Protein AF-A0AA42P541-F1 (afdb_monomer_lite)

Organism: Stutzerimonas stutzeri (NCBI:txid316)

Sequence (173 aa):
MTITATVAIACALLLLGRYLNRMATASHAQRVRDLRVRALLEDLEILRLLQQHRGLGAQHEAAAVALRHAVAASLTQRLQQRSAMPDPHAVAADWAQLRDTPADFDGHSRLIDSLIAAIDEREPLGQAAVRWRMWRACEVCACLPRTRAVAHQACKPASCLCADASAVTRTWS

Foldseek 3Di:
DVVVVVVVVVVVVVVVVVVVVVVVVVVVVVVLLVLVLVLLVLLLVLLVLLVLLLVLLPPDDPVSVVVNVVSLVVSLVSLVVSCPTPQRDDLNVLSVVCSVRSNPNVSSVVSSVRSLVSSVVDDQSPVSNVVNVLSVVVVVVVPDPPCPPPVVVVCDDDDPPPVCVVVPPPPDD

Structure (mmCIF, N/CA/C/O backbone):
data_AF-A0AA42P541-F1
#
_entry.id   AF-A0AA42P541-F1
#
loop_
_atom_site.group_PDB
_atom_site.id
_atom_site.type_symbol
_atom_site.label_atom_id
_atom_site.label_alt_id
_atom_site.label_comp_id
_atom_site.label_asym_id
_atom_site.label_entity_id
_atom_site.label_seq_id
_atom_site.pdbx_PDB_ins_code
_atom_site.Cartn_x
_atom_site.Cartn_y
_atom_site.Cartn_z
_atom_site.occupancy
_atom_site.B_iso_or_equiv
_atom_site.auth_seq_id
_atom_site.auth_comp_id
_atom_site.auth_asym_id
_atom_site.auth_atom_id
_atom_site.pdbx_PDB_model_num
ATOM 1 N N . MET A 1 1 ? 39.952 4.738 -51.397 1.00 62.53 1 MET A N 1
ATOM 2 C CA . MET A 1 1 ? 40.203 4.547 -49.946 1.00 62.53 1 MET A CA 1
ATOM 3 C C . MET A 1 1 ? 39.201 5.267 -49.028 1.00 62.53 1 MET A C 1
ATOM 5 O O . MET A 1 1 ? 39.231 5.032 -47.832 1.00 62.53 1 MET A O 1
ATOM 9 N N . THR A 1 2 ? 38.285 6.100 -49.535 1.00 74.56 2 THR A N 1
ATOM 10 C CA . THR A 1 2 ? 37.310 6.859 -48.717 1.00 74.56 2 THR A CA 1
ATOM 11 C C . THR A 1 2 ? 36.046 6.065 -48.344 1.00 74.56 2 THR A C 1
ATOM 13 O O . THR A 1 2 ? 35.473 6.265 -47.275 1.00 74.56 2 THR A O 1
ATOM 16 N N . ILE A 1 3 ? 35.631 5.118 -49.191 1.00 79.31 3 ILE A N 1
ATOM 17 C CA . ILE A 1 3 ? 34.426 4.292 -48.980 1.00 79.31 3 ILE A CA 1
ATOM 18 C C . ILE A 1 3 ? 34.600 3.328 -47.792 1.00 79.31 3 ILE A C 1
ATOM 20 O O . ILE A 1 3 ? 33.694 3.146 -46.989 1.00 79.31 3 ILE A O 1
ATOM 24 N N . THR A 1 4 ? 35.787 2.753 -47.608 1.00 84.75 4 THR A N 1
ATOM 25 C CA . THR A 1 4 ? 36.066 1.857 -46.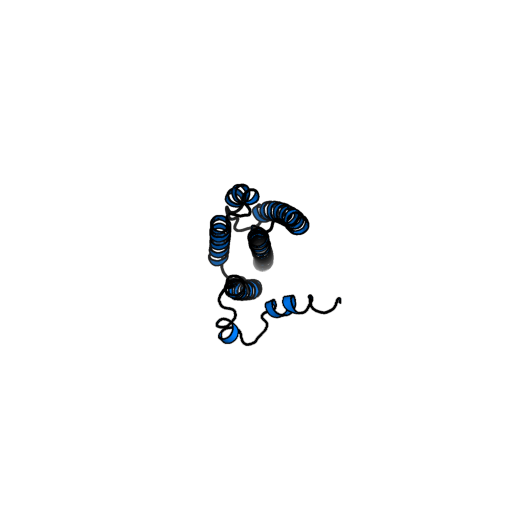474 1.00 84.75 4 THR A CA 1
ATOM 26 C C . THR A 1 4 ? 36.080 2.600 -45.137 1.00 84.75 4 THR A C 1
ATOM 28 O O . THR A 1 4 ? 35.563 2.087 -44.148 1.00 84.75 4 THR A O 1
ATOM 31 N N . ALA A 1 5 ? 36.609 3.827 -45.108 1.00 82.69 5 ALA A N 1
ATOM 32 C CA . ALA A 1 5 ? 36.633 4.659 -43.906 1.00 82.69 5 ALA A CA 1
ATOM 33 C C . ALA A 1 5 ? 35.222 5.095 -43.474 1.00 82.69 5 ALA A C 1
ATOM 35 O O . ALA A 1 5 ? 34.881 5.013 -42.297 1.00 82.69 5 ALA A O 1
ATOM 36 N N . THR A 1 6 ? 34.377 5.499 -44.424 1.00 89.12 6 THR A N 1
ATOM 37 C CA . THR A 1 6 ? 32.986 5.904 -44.145 1.00 89.12 6 THR A CA 1
ATOM 38 C C . THR A 1 6 ? 32.135 4.739 -43.638 1.00 89.12 6 THR A C 1
ATOM 40 O O . THR A 1 6 ? 31.408 4.902 -42.659 1.00 89.12 6 THR A O 1
ATOM 43 N N . VAL A 1 7 ? 32.284 3.543 -44.221 1.00 89.12 7 VAL A N 1
ATOM 44 C CA . VAL A 1 7 ? 31.606 2.327 -43.738 1.00 89.12 7 VAL A CA 1
ATOM 45 C C . VAL A 1 7 ? 32.082 1.939 -42.335 1.00 89.12 7 VAL A C 1
ATOM 47 O O . VAL A 1 7 ? 31.255 1.633 -41.478 1.00 89.12 7 VAL A O 1
ATOM 50 N N . ALA A 1 8 ? 33.388 2.001 -42.059 1.00 90.38 8 ALA A N 1
ATOM 51 C CA . ALA A 1 8 ? 33.924 1.702 -40.730 1.00 90.38 8 ALA A CA 1
ATOM 52 C C . ALA A 1 8 ? 33.376 2.659 -39.656 1.00 90.38 8 ALA A C 1
ATOM 54 O O . ALA A 1 8 ? 32.975 2.215 -38.579 1.00 90.38 8 ALA A O 1
ATOM 55 N N . ILE A 1 9 ? 33.290 3.956 -39.971 1.00 92.19 9 ILE A N 1
ATOM 56 C CA . ILE A 1 9 ? 32.719 4.971 -39.076 1.00 92.19 9 ILE A CA 1
ATOM 57 C C . ILE A 1 9 ? 31.223 4.720 -38.855 1.00 92.19 9 ILE A C 1
ATOM 59 O O . ILE A 1 9 ? 30.769 4.727 -37.712 1.00 92.19 9 ILE A O 1
ATOM 63 N N . ALA A 1 10 ? 30.456 4.440 -39.913 1.00 91.12 10 ALA A N 1
ATOM 64 C CA . ALA A 1 10 ? 29.031 4.132 -39.791 1.00 91.12 10 ALA A CA 1
ATOM 65 C C . ALA A 1 10 ? 28.788 2.893 -38.909 1.00 91.12 10 ALA A C 1
ATOM 67 O O . ALA A 1 10 ? 27.941 2.921 -38.015 1.00 91.12 10 ALA A O 1
ATOM 68 N N . CYS A 1 11 ? 29.578 1.832 -39.093 1.00 92.25 11 CYS A N 1
ATOM 69 C CA . CYS A 1 11 ? 29.525 0.640 -38.248 1.00 92.25 11 CYS A CA 1
ATOM 70 C C . CYS A 1 11 ? 29.877 0.950 -36.786 1.00 92.25 11 CYS A C 1
ATOM 72 O O . CYS A 1 11 ? 29.170 0.500 -35.883 1.00 92.25 11 CYS A O 1
ATOM 74 N N . ALA A 1 12 ? 30.920 1.747 -36.536 1.00 93.12 12 ALA A N 1
ATOM 75 C CA . ALA A 1 12 ? 31.304 2.150 -35.185 1.00 93.12 12 ALA A CA 1
ATOM 76 C C . ALA A 1 12 ? 30.191 2.950 -34.486 1.00 93.12 12 ALA A C 1
ATOM 78 O O . ALA A 1 12 ? 29.864 2.668 -33.333 1.00 93.12 12 ALA A O 1
ATOM 79 N N . LEU A 1 13 ? 29.552 3.886 -35.196 1.00 95.06 13 LEU A N 1
ATOM 80 C CA . LEU A 1 13 ? 28.433 4.674 -34.671 1.00 95.06 13 LEU A CA 1
ATOM 81 C C . LEU A 1 13 ? 27.207 3.806 -34.367 1.00 95.06 13 LEU A C 1
ATOM 83 O O . LEU A 1 13 ? 26.581 3.980 -33.322 1.00 95.06 13 LEU A O 1
ATOM 87 N N . LEU A 1 14 ? 26.882 2.838 -35.228 1.00 94.62 14 LEU A N 1
ATOM 88 C CA . LEU A 1 14 ? 25.781 1.904 -34.984 1.00 94.62 14 LEU A CA 1
ATOM 89 C C . LEU A 1 14 ? 26.048 1.015 -33.765 1.00 94.62 14 LEU A C 1
ATOM 91 O O . LEU A 1 14 ? 25.155 0.820 -32.940 1.00 94.62 14 LEU A O 1
ATOM 95 N N . LEU A 1 15 ? 27.267 0.490 -33.621 1.00 94.56 15 LEU A N 1
ATOM 96 C CA . LEU A 1 15 ? 27.647 -0.316 -32.458 1.00 94.56 15 LEU A CA 1
ATOM 97 C C . LEU A 1 15 ? 27.605 0.509 -31.169 1.00 94.56 15 LEU A C 1
ATOM 99 O O . LEU A 1 15 ? 27.034 0.050 -30.177 1.00 94.56 15 LEU A O 1
ATOM 103 N N . LEU A 1 16 ? 28.122 1.740 -31.202 1.00 94.38 16 LEU A N 1
ATOM 104 C CA . LEU A 1 16 ? 28.073 2.661 -30.069 1.00 94.38 16 LEU A CA 1
ATOM 105 C C . LEU A 1 16 ? 26.628 3.018 -29.699 1.00 94.38 16 LEU A C 1
ATOM 107 O O . LEU A 1 16 ? 26.253 2.919 -28.533 1.00 94.38 16 LEU A O 1
ATOM 111 N N . GLY A 1 17 ? 25.784 3.344 -30.680 1.00 92.44 17 GLY A N 1
ATOM 112 C CA . GLY A 1 17 ? 24.366 3.628 -30.459 1.00 92.44 17 GLY A CA 1
ATOM 113 C C . GLY A 1 17 ? 23.621 2.441 -29.842 1.00 92.44 17 GLY A C 1
ATOM 114 O O . GLY A 1 17 ? 22.868 2.606 -28.882 1.00 92.44 17 GLY A O 1
ATOM 115 N N . ARG A 1 18 ? 23.879 1.216 -30.320 1.00 92.81 18 ARG A N 1
ATOM 116 C CA . ARG A 1 18 ? 23.294 -0.007 -29.739 1.00 92.81 18 ARG A CA 1
ATOM 117 C C . ARG A 1 18 ? 23.785 -0.265 -28.319 1.00 92.81 18 ARG A C 1
ATOM 119 O O . ARG A 1 18 ? 22.991 -0.695 -27.484 1.00 92.81 18 ARG A O 1
ATOM 126 N N . TYR A 1 19 ? 25.061 -0.010 -28.045 1.00 93.56 19 TYR A N 1
ATOM 127 C CA . TYR A 1 19 ? 25.638 -0.147 -26.711 1.00 93.56 19 TYR A CA 1
ATOM 128 C C . TYR A 1 19 ? 25.008 0.843 -25.722 1.00 93.56 19 TYR A C 1
ATOM 130 O O . TYR A 1 19 ? 24.493 0.427 -24.683 1.00 93.56 19 TYR A O 1
ATOM 138 N N . LEU A 1 20 ? 24.938 2.127 -26.086 1.00 93.00 20 LEU A N 1
ATOM 139 C CA . LEU A 1 20 ? 24.314 3.169 -25.267 1.00 93.00 20 LEU A CA 1
ATOM 140 C C . LEU A 1 20 ? 22.821 2.898 -25.036 1.00 93.00 20 LEU A C 1
ATOM 142 O O . LEU A 1 20 ? 22.348 3.011 -23.906 1.00 93.00 20 LEU A O 1
ATOM 146 N N . ASN A 1 21 ? 22.088 2.458 -26.065 1.00 90.69 21 ASN A N 1
ATOM 147 C CA . ASN A 1 21 ? 20.672 2.113 -25.927 1.00 90.69 21 ASN A CA 1
ATOM 148 C C . ASN A 1 21 ? 20.456 0.923 -24.976 1.00 90.69 21 ASN A C 1
ATOM 150 O O . ASN A 1 21 ? 19.550 0.942 -24.141 1.00 90.69 21 ASN A O 1
ATOM 154 N N . ARG A 1 22 ? 21.314 -0.106 -25.052 1.00 91.06 22 ARG A N 1
ATOM 155 C CA . ARG A 1 22 ? 21.281 -1.235 -24.108 1.00 91.06 22 ARG A CA 1
ATOM 156 C C . ARG A 1 22 ? 21.539 -0.778 -22.677 1.00 91.06 22 ARG A C 1
ATOM 158 O O . ARG A 1 22 ? 20.803 -1.187 -21.784 1.00 91.06 22 ARG A O 1
ATOM 165 N N . MET A 1 23 ? 22.529 0.087 -22.460 1.00 91.38 23 MET A N 1
ATOM 166 C CA . MET A 1 23 ? 22.813 0.637 -21.131 1.00 91.38 23 MET A CA 1
ATOM 167 C C . MET A 1 23 ? 21.652 1.476 -20.590 1.00 91.38 23 MET A C 1
ATOM 169 O O . MET A 1 23 ? 21.263 1.304 -19.436 1.00 91.38 23 MET A O 1
ATOM 173 N N . ALA A 1 24 ? 21.065 2.343 -21.418 1.00 88.00 24 ALA A N 1
ATOM 174 C CA . ALA A 1 24 ? 19.926 3.169 -21.030 1.00 88.00 24 ALA A CA 1
ATOM 175 C C . ALA A 1 24 ? 18.703 2.310 -20.680 1.00 88.00 24 ALA A C 1
ATOM 177 O O . ALA A 1 24 ? 18.081 2.520 -19.641 1.00 88.00 24 ALA A O 1
ATOM 178 N N . THR A 1 25 ? 18.411 1.292 -21.495 1.00 90.69 25 THR A N 1
ATOM 179 C CA . THR A 1 25 ? 17.302 0.358 -21.255 1.00 90.69 25 THR A CA 1
ATOM 180 C C . THR A 1 25 ? 17.525 -0.445 -19.975 1.00 90.69 25 THR A C 1
ATOM 182 O O . THR A 1 25 ? 16.611 -0.568 -19.164 1.00 90.69 25 THR A O 1
ATOM 185 N N . ALA A 1 26 ? 18.744 -0.944 -19.744 1.00 88.56 26 ALA A N 1
ATOM 186 C CA . ALA A 1 26 ? 19.089 -1.662 -18.518 1.00 88.56 26 ALA A CA 1
ATOM 187 C C . ALA A 1 26 ? 18.972 -0.764 -17.274 1.00 88.56 26 ALA A C 1
ATOM 189 O O . ALA A 1 26 ? 18.380 -1.169 -16.275 1.00 88.56 26 ALA A O 1
ATOM 190 N N . SER A 1 27 ? 19.475 0.475 -17.343 1.00 88.44 27 SER A N 1
ATOM 191 C CA . SER A 1 27 ? 19.368 1.447 -16.248 1.00 88.44 27 SER A CA 1
ATOM 192 C C . SER A 1 27 ? 17.914 1.821 -15.959 1.00 88.44 27 SER A C 1
ATOM 194 O O . SER A 1 27 ? 17.501 1.861 -14.801 1.00 88.44 27 SER A O 1
ATOM 196 N N . HIS A 1 28 ? 17.116 2.048 -17.002 1.00 87.88 28 HIS A N 1
ATOM 197 C CA . HIS A 1 28 ? 15.699 2.353 -16.861 1.00 87.88 28 HIS A CA 1
ATOM 198 C C . HIS A 1 28 ? 14.931 1.177 -16.246 1.00 87.88 28 HIS A C 1
ATOM 200 O O . HIS A 1 28 ? 14.213 1.366 -15.265 1.00 87.88 28 HIS A O 1
ATOM 206 N N . ALA A 1 29 ? 15.148 -0.042 -16.749 1.00 86.44 29 ALA A N 1
ATOM 207 C CA . ALA A 1 29 ? 14.545 -1.251 -16.196 1.00 86.44 29 ALA A CA 1
ATOM 208 C C . ALA A 1 29 ? 14.906 -1.440 -14.715 1.00 86.44 29 ALA A C 1
ATOM 210 O O . ALA A 1 29 ? 14.043 -1.801 -13.916 1.00 86.44 29 ALA A O 1
ATOM 211 N N . GLN A 1 30 ? 16.150 -1.140 -14.329 1.00 87.38 30 GLN A N 1
ATOM 212 C CA . GLN A 1 30 ? 16.568 -1.192 -12.931 1.00 87.38 30 GLN A CA 1
ATOM 213 C C . GLN A 1 30 ? 15.841 -0.150 -12.073 1.00 87.38 30 GLN A C 1
ATOM 215 O O . GLN A 1 30 ? 15.290 -0.504 -11.036 1.00 87.38 30 GLN A O 1
ATOM 220 N N . ARG A 1 31 ? 15.751 1.108 -12.523 1.00 88.50 31 ARG A N 1
ATOM 221 C CA . ARG A 1 31 ? 15.021 2.160 -11.790 1.00 88.50 31 ARG A CA 1
ATOM 222 C C . ARG A 1 31 ? 13.547 1.814 -11.598 1.00 88.50 31 ARG A C 1
ATOM 224 O O . ARG A 1 31 ? 13.014 2.012 -10.511 1.00 88.50 31 ARG A O 1
ATOM 231 N N . VAL A 1 32 ? 12.893 1.280 -12.630 1.00 87.75 32 VAL A N 1
ATOM 232 C CA . VAL A 1 32 ? 11.490 0.844 -12.543 1.00 87.75 32 VAL A CA 1
ATOM 233 C C . VAL A 1 32 ? 11.339 -0.291 -11.529 1.00 87.75 32 VAL A C 1
ATOM 235 O O . VAL A 1 32 ? 10.427 -0.251 -10.704 1.00 87.75 32 VAL A O 1
ATOM 238 N N . ARG A 1 33 ? 12.251 -1.273 -11.531 1.00 85.38 33 ARG A N 1
ATOM 239 C CA . ARG A 1 33 ? 12.263 -2.351 -10.527 1.00 85.38 33 ARG A CA 1
ATOM 240 C C . ARG A 1 33 ? 12.428 -1.806 -9.111 1.00 85.38 33 ARG A C 1
ATOM 242 O O . ARG A 1 33 ? 11.655 -2.187 -8.238 1.00 85.38 33 ARG A O 1
ATOM 249 N N . ASP A 1 34 ? 13.369 -0.891 -8.893 1.00 85.94 34 ASP A N 1
ATOM 250 C CA . ASP A 1 34 ? 13.615 -0.299 -7.575 1.00 85.94 34 ASP A CA 1
ATOM 251 C C . ASP A 1 34 ? 12.390 0.480 -7.068 1.00 85.94 34 ASP A C 1
ATOM 253 O O . ASP A 1 34 ? 12.015 0.357 -5.901 1.00 85.94 34 ASP A O 1
ATOM 257 N N . LEU A 1 35 ? 11.721 1.239 -7.944 1.00 89.06 35 LEU A N 1
ATOM 258 C CA . LEU A 1 35 ? 10.487 1.953 -7.604 1.00 89.06 35 LEU A CA 1
ATOM 259 C C . LEU A 1 35 ? 9.350 0.998 -7.239 1.00 89.06 35 LEU A C 1
ATOM 261 O O . LEU A 1 35 ? 8.654 1.237 -6.255 1.00 89.06 35 LEU A O 1
ATOM 265 N N . ARG A 1 36 ? 9.181 -0.103 -7.977 1.00 87.19 36 ARG A N 1
ATOM 266 C CA . ARG A 1 36 ? 8.160 -1.107 -7.654 1.00 87.19 36 ARG A CA 1
ATOM 267 C C . ARG A 1 36 ? 8.465 -1.862 -6.356 1.00 87.19 36 ARG A C 1
ATOM 269 O O . ARG A 1 36 ? 7.550 -2.135 -5.587 1.00 87.19 36 ARG A O 1
ATOM 276 N N . VAL A 1 37 ? 9.737 -2.149 -6.058 1.00 84.19 37 VAL A N 1
ATOM 277 C CA . VAL A 1 37 ? 10.138 -2.722 -4.758 1.00 84.19 37 VAL A CA 1
ATOM 278 C C . VAL A 1 37 ? 9.816 -1.760 -3.614 1.00 84.19 37 VAL A C 1
ATOM 280 O O . VAL A 1 37 ? 9.317 -2.199 -2.577 1.00 84.19 37 VAL A O 1
ATOM 283 N N . ARG A 1 38 ? 10.063 -0.456 -3.793 1.00 86.81 38 ARG A N 1
ATOM 284 C CA . ARG A 1 38 ? 9.677 0.572 -2.812 1.00 86.81 38 ARG A CA 1
ATOM 285 C C . ARG A 1 38 ? 8.160 0.661 -2.648 1.00 86.81 38 ARG A C 1
ATOM 287 O O . ARG A 1 38 ? 7.698 0.718 -1.519 1.00 86.81 38 ARG A O 1
ATOM 294 N N . ALA A 1 39 ? 7.400 0.601 -3.740 1.00 89.19 39 ALA A N 1
ATOM 295 C CA . ALA A 1 39 ? 5.939 0.592 -3.695 1.00 89.19 39 ALA A CA 1
ATOM 296 C C . ALA A 1 39 ? 5.392 -0.611 -2.911 1.00 89.19 39 ALA A C 1
ATOM 298 O O . ALA A 1 39 ? 4.520 -0.448 -2.066 1.00 89.19 39 ALA A O 1
ATOM 299 N N . LEU A 1 40 ? 5.956 -1.803 -3.128 1.00 86.38 40 LEU A N 1
ATOM 300 C CA . LEU A 1 40 ? 5.590 -2.998 -2.366 1.00 86.38 40 LEU A CA 1
ATOM 301 C C . LEU A 1 40 ? 5.942 -2.859 -0.879 1.00 86.38 40 LEU A C 1
ATOM 303 O O . LEU A 1 40 ? 5.167 -3.258 -0.022 1.00 86.38 40 LEU A O 1
ATOM 307 N N . LEU A 1 41 ? 7.101 -2.284 -0.555 1.00 85.38 41 LEU A N 1
ATOM 308 C CA . LEU A 1 41 ? 7.483 -2.007 0.831 1.00 85.38 41 LEU A CA 1
ATOM 309 C C . LEU A 1 41 ? 6.515 -1.056 1.537 1.00 85.38 41 LEU A C 1
ATOM 311 O O . LEU A 1 41 ? 6.162 -1.304 2.688 1.00 85.38 41 LEU A O 1
ATOM 315 N N . GLU A 1 42 ? 6.087 -0.001 0.849 1.00 89.75 42 GLU A N 1
ATOM 316 C CA . GLU A 1 42 ? 5.085 0.928 1.370 1.00 89.75 42 GLU A CA 1
ATOM 317 C C . GLU A 1 42 ? 3.735 0.238 1.583 1.00 89.75 42 GLU A C 1
ATOM 319 O O . GLU A 1 42 ? 3.122 0.428 2.629 1.00 89.75 42 GLU A O 1
ATOM 324 N N . ASP A 1 43 ? 3.315 -0.641 0.671 1.00 89.50 43 ASP A N 1
ATOM 325 C CA . ASP A 1 43 ? 2.066 -1.395 0.825 1.00 89.50 43 ASP A CA 1
ATOM 326 C C . ASP A 1 43 ? 2.084 -2.325 2.043 1.00 89.50 43 ASP A C 1
ATOM 328 O O . ASP A 1 43 ? 1.093 -2.422 2.765 1.00 89.50 43 ASP A O 1
ATOM 332 N N . LEU A 1 44 ? 3.225 -2.962 2.327 1.00 87.31 44 LEU A N 1
ATOM 333 C CA . LEU A 1 44 ? 3.390 -3.787 3.528 1.00 87.31 44 LEU A CA 1
ATOM 334 C C . LEU A 1 44 ? 3.292 -2.963 4.817 1.00 87.31 44 LEU A C 1
ATOM 336 O O . LEU A 1 44 ? 2.726 -3.430 5.807 1.00 87.31 44 LEU A O 1
ATOM 340 N N . GLU A 1 45 ? 3.837 -1.747 4.829 1.00 89.00 45 GLU A N 1
ATOM 341 C CA . GLU A 1 45 ? 3.740 -0.877 6.003 1.00 89.00 45 GLU A CA 1
ATOM 342 C C . GLU A 1 45 ? 2.328 -0.300 6.162 1.00 89.00 45 GLU A C 1
ATOM 344 O O . GLU A 1 45 ? 1.825 -0.224 7.282 1.00 89.00 45 GLU A O 1
ATOM 349 N N . ILE A 1 46 ? 1.649 0.030 5.060 1.00 93.44 46 ILE A N 1
ATOM 350 C CA . ILE A 1 46 ? 0.227 0.406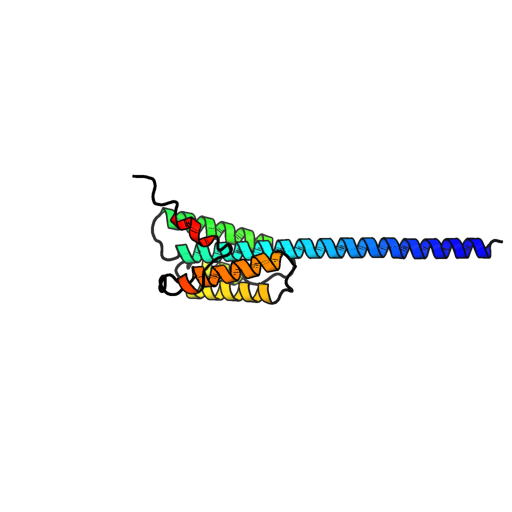 5.053 1.00 93.44 46 ILE A CA 1
ATOM 351 C C . ILE A 1 46 ? -0.618 -0.728 5.649 1.00 93.44 46 ILE A C 1
ATOM 353 O O . ILE A 1 46 ? -1.421 -0.476 6.549 1.00 93.44 46 ILE A O 1
ATOM 357 N N . LEU A 1 47 ? -0.395 -1.977 5.227 1.00 91.88 47 LEU A N 1
ATOM 358 C CA . LEU A 1 47 ? -1.072 -3.148 5.788 1.00 91.88 47 LEU A CA 1
ATOM 359 C C . LEU A 1 47 ? -0.817 -3.305 7.293 1.00 91.88 47 LEU A C 1
ATOM 361 O O . LEU A 1 47 ? -1.757 -3.510 8.063 1.00 91.88 47 LEU A O 1
ATOM 365 N N . ARG A 1 48 ? 0.439 -3.158 7.736 1.00 90.19 48 ARG A N 1
ATOM 366 C CA . ARG A 1 48 ? 0.797 -3.212 9.163 1.00 90.19 48 ARG A CA 1
ATOM 367 C C . ARG A 1 48 ? 0.038 -2.161 9.975 1.00 90.19 48 ARG A C 1
ATOM 369 O O . ARG A 1 48 ? -0.497 -2.473 11.039 1.00 90.19 48 ARG A O 1
ATOM 376 N N . LEU A 1 49 ? -0.024 -0.926 9.478 1.00 93.06 49 LEU A N 1
ATOM 377 C CA . LEU A 1 49 ? -0.725 0.170 10.148 1.00 93.06 49 LEU A CA 1
ATOM 378 C C . LEU A 1 49 ? -2.245 -0.036 10.155 1.00 93.06 49 LEU A C 1
ATOM 380 O O . LEU A 1 49 ? -2.872 0.228 11.179 1.00 93.06 49 LEU A O 1
ATOM 384 N N . LEU A 1 50 ? -2.836 -0.561 9.076 1.00 93.69 50 LEU A N 1
ATOM 385 C CA . LEU A 1 50 ? -4.258 -0.929 9.028 1.00 93.69 50 LEU A CA 1
ATOM 386 C C . LEU A 1 50 ? -4.603 -1.988 10.080 1.00 93.69 50 LEU A C 1
ATOM 388 O O . LEU A 1 50 ? -5.565 -1.831 10.834 1.00 93.69 50 LEU A O 1
ATOM 392 N N . GLN A 1 51 ? -3.788 -3.040 10.184 1.00 91.56 51 GLN A N 1
ATOM 393 C CA . GLN A 1 51 ? -3.958 -4.079 11.202 1.00 91.56 51 GLN A CA 1
ATOM 394 C C . GLN A 1 51 ? -3.816 -3.520 12.620 1.00 91.56 51 GLN A C 1
ATOM 396 O O . GLN A 1 51 ? -4.602 -3.873 13.501 1.00 91.56 51 GLN A O 1
ATOM 401 N N . GLN A 1 52 ? -2.838 -2.638 12.846 1.00 91.62 52 GLN A N 1
ATOM 402 C CA . GLN A 1 52 ? -2.636 -1.994 14.141 1.00 91.62 52 GLN A CA 1
ATOM 403 C C . GLN A 1 52 ? -3.822 -1.094 14.510 1.00 91.62 52 GLN A C 1
ATOM 405 O O . GLN A 1 52 ? -4.313 -1.169 15.635 1.00 91.62 52 GLN A O 1
ATOM 410 N N . HIS A 1 53 ? -4.315 -0.287 13.568 1.00 94.25 53 HIS A N 1
ATOM 411 C CA . HIS A 1 53 ? -5.488 0.560 13.772 1.00 94.25 53 HIS A CA 1
ATOM 412 C C . HIS A 1 53 ? -6.721 -0.279 14.132 1.00 94.25 53 HIS A C 1
ATOM 414 O O . HIS A 1 53 ? -7.369 -0.009 15.144 1.00 94.25 53 HIS A O 1
ATOM 420 N N . ARG A 1 54 ? -6.966 -1.366 13.382 1.00 91.94 54 ARG A N 1
ATOM 421 C CA . ARG A 1 54 ? -8.026 -2.348 13.665 1.00 91.94 54 ARG A CA 1
ATOM 422 C C . ARG A 1 54 ? -7.879 -2.963 15.061 1.00 91.94 54 ARG A C 1
ATOM 424 O O . ARG A 1 54 ? -8.854 -3.048 15.800 1.00 91.94 54 ARG A O 1
ATOM 431 N N . GLY A 1 55 ? -6.668 -3.370 15.450 1.00 88.31 55 GLY A N 1
ATOM 432 C CA . GLY A 1 55 ? -6.388 -3.971 16.763 1.00 88.31 55 GLY A CA 1
ATOM 433 C C . GLY A 1 55 ? -6.609 -3.022 17.950 1.00 88.31 55 GLY A C 1
ATOM 434 O O . GLY A 1 55 ? -6.940 -3.466 19.050 1.00 88.31 55 GLY A O 1
ATOM 435 N N . LEU A 1 56 ? -6.481 -1.713 17.725 1.00 89.56 56 LEU A N 1
ATOM 436 C CA . LEU A 1 56 ? -6.793 -0.660 18.700 1.00 89.56 56 LEU A CA 1
ATOM 437 C C . LEU A 1 56 ? -8.276 -0.245 18.669 1.00 89.56 56 LEU A C 1
ATOM 439 O O . LEU A 1 56 ? -8.707 0.589 19.466 1.00 89.56 56 LEU A O 1
ATOM 443 N N . GLY A 1 57 ? -9.069 -0.814 17.762 1.00 89.44 57 GLY A N 1
ATOM 444 C CA . GLY A 1 57 ? -10.450 -0.427 17.497 1.00 89.44 57 GLY A CA 1
ATOM 445 C C . GLY A 1 57 ? -11.381 -0.509 18.701 1.00 89.44 57 GLY A C 1
ATOM 446 O O . GLY A 1 57 ? -12.107 0.436 18.997 1.00 89.44 57 GLY A O 1
ATOM 447 N N . ALA A 1 58 ? -11.295 -1.615 19.439 1.00 88.06 58 ALA A N 1
ATOM 448 C CA . ALA A 1 58 ? -12.124 -1.889 20.613 1.00 88.06 58 ALA A CA 1
ATOM 449 C C . ALA A 1 58 ? -11.537 -1.351 21.933 1.00 88.06 58 ALA A C 1
ATOM 451 O O . ALA A 1 58 ? -12.128 -1.542 22.998 1.00 88.06 58 ALA A O 1
ATOM 452 N N . GLN A 1 59 ? -10.361 -0.715 21.894 1.00 88.06 59 GLN A N 1
ATOM 453 C CA . GLN A 1 59 ? -9.703 -0.205 23.093 1.00 88.06 59 GLN A CA 1
ATOM 454 C C . GLN A 1 59 ? -10.164 1.221 23.405 1.00 88.06 59 GLN A C 1
ATOM 456 O O . GLN A 1 59 ? -10.247 2.075 22.521 1.00 88.06 59 GLN A O 1
ATOM 461 N N . HIS A 1 60 ? -10.452 1.462 24.684 1.00 90.50 60 HIS A N 1
ATOM 462 C CA . HIS A 1 60 ? -10.986 2.732 25.187 1.00 90.50 60 HIS A CA 1
ATOM 463 C C . HIS A 1 60 ? -10.027 3.436 26.155 1.00 90.50 60 HIS A C 1
ATOM 465 O O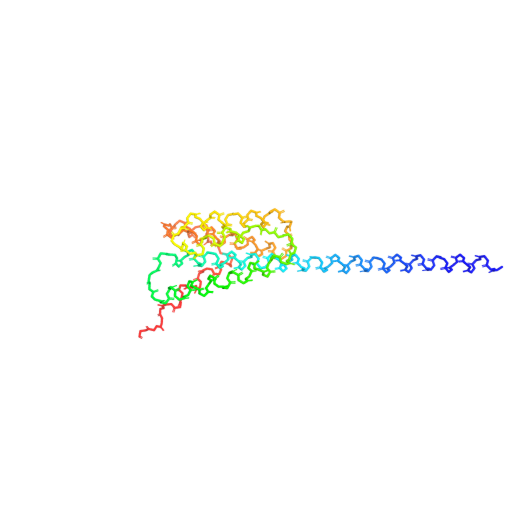 . HIS A 1 60 ? -10.286 4.558 26.581 1.00 90.50 60 HIS A O 1
ATOM 471 N N . GLU A 1 61 ? -8.915 2.789 26.508 1.00 94.69 61 GLU A N 1
ATOM 472 C CA . GLU A 1 61 ? -7.891 3.384 27.359 1.00 94.69 61 GLU A CA 1
ATOM 473 C C . GLU A 1 61 ? -7.237 4.583 26.659 1.00 94.69 61 GLU A C 1
ATOM 475 O O . GLU A 1 61 ? -6.945 4.531 25.462 1.00 94.69 61 GLU A O 1
ATOM 480 N N . ALA A 1 62 ? -6.969 5.656 27.409 1.00 92.44 62 ALA A N 1
ATOM 481 C CA . ALA A 1 62 ? -6.437 6.906 26.866 1.00 92.44 62 ALA A CA 1
ATOM 482 C C . ALA A 1 62 ? -5.148 6.705 26.044 1.00 92.44 62 ALA A C 1
ATOM 484 O O . ALA A 1 62 ? -4.995 7.300 24.977 1.00 92.44 62 ALA A O 1
ATOM 485 N N . ALA A 1 63 ? -4.252 5.821 26.496 1.00 91.31 63 ALA A N 1
ATOM 486 C CA . ALA A 1 63 ? -3.026 5.486 25.773 1.00 91.31 63 ALA A CA 1
ATOM 487 C C . ALA A 1 63 ? -3.311 4.798 24.425 1.00 91.31 63 ALA A C 1
ATOM 489 O O . ALA A 1 63 ? -2.714 5.151 23.406 1.00 91.31 63 ALA A O 1
ATOM 490 N N . ALA A 1 64 ? -4.260 3.857 24.395 1.00 87.38 64 ALA A N 1
ATOM 491 C CA . ALA A 1 64 ? -4.660 3.163 23.175 1.00 87.38 64 ALA A CA 1
ATOM 492 C C . ALA A 1 64 ? -5.350 4.108 22.180 1.00 87.38 64 ALA A C 1
ATOM 494 O O . ALA A 1 64 ? -5.089 4.035 20.980 1.00 87.38 64 ALA A O 1
ATOM 495 N N . VAL A 1 65 ? -6.173 5.038 22.676 1.00 93.94 65 VAL A N 1
ATOM 496 C CA . VAL A 1 65 ? -6.813 6.080 21.861 1.00 93.94 65 VAL A CA 1
ATOM 497 C C . VAL A 1 65 ? -5.765 7.009 21.242 1.00 93.94 65 VAL A C 1
ATOM 499 O O . VAL A 1 65 ? -5.794 7.236 20.032 1.00 93.94 65 VAL A O 1
ATOM 502 N N . ALA A 1 66 ? -4.799 7.493 22.029 1.00 94.69 66 ALA A N 1
ATOM 503 C CA . ALA A 1 66 ? -3.714 8.336 21.525 1.00 94.69 66 ALA A CA 1
ATOM 504 C C . ALA A 1 66 ? -2.873 7.613 20.458 1.00 94.69 66 ALA A C 1
ATOM 506 O O . ALA A 1 66 ? -2.610 8.169 19.388 1.00 94.69 66 ALA A O 1
ATOM 507 N N . LEU A 1 67 ? -2.511 6.349 20.708 1.00 92.81 67 LEU A N 1
ATOM 508 C CA . LEU A 1 67 ? -1.778 5.530 19.745 1.00 92.81 67 LEU A CA 1
ATOM 509 C C . LEU A 1 67 ? -2.579 5.318 18.456 1.00 92.81 67 LEU A C 1
ATOM 511 O O . LEU A 1 67 ? -2.026 5.427 17.364 1.00 92.81 67 LEU A O 1
ATOM 515 N N . ARG A 1 68 ? -3.886 5.063 18.563 1.00 94.62 68 ARG A N 1
ATOM 516 C CA . ARG A 1 68 ? -4.769 4.883 17.408 1.00 94.62 68 ARG A CA 1
ATOM 517 C C . ARG A 1 68 ? -4.810 6.126 16.523 1.00 94.62 68 ARG A C 1
ATOM 519 O O . ARG A 1 68 ? -4.679 5.999 15.309 1.00 94.62 68 ARG A O 1
ATOM 526 N N . HIS A 1 69 ? -4.904 7.318 17.115 1.00 96.19 69 HIS A N 1
ATOM 527 C CA . HIS A 1 69 ? -4.834 8.574 16.364 1.00 96.19 69 HIS A CA 1
ATOM 528 C C . HIS A 1 69 ? -3.477 8.772 15.673 1.00 96.19 69 HIS A C 1
ATOM 530 O O . HIS A 1 69 ? -3.436 9.179 14.511 1.00 96.19 69 HIS A O 1
ATOM 536 N N . ALA A 1 70 ? -2.368 8.434 16.338 1.00 96.44 70 ALA A N 1
ATOM 537 C CA . ALA A 1 70 ? -1.037 8.511 15.735 1.00 96.44 70 ALA A CA 1
ATOM 538 C C . ALA A 1 70 ? -0.873 7.537 14.551 1.00 96.44 70 ALA A C 1
ATOM 540 O O . ALA A 1 70 ? -0.330 7.907 13.504 1.00 96.44 70 ALA A O 1
ATOM 541 N N . VAL A 1 71 ? -1.389 6.310 14.683 1.00 95.50 71 VAL A N 1
ATOM 542 C CA . VAL A 1 71 ? -1.430 5.315 13.599 1.00 95.50 71 VAL A CA 1
ATOM 543 C C . VAL A 1 71 ? -2.278 5.826 12.436 1.00 95.50 71 VAL A C 1
ATOM 545 O O . VAL A 1 71 ? -1.828 5.780 11.294 1.00 95.50 71 VAL A O 1
ATOM 548 N N . ALA A 1 72 ? -3.461 6.378 12.716 1.00 97.06 72 ALA A N 1
ATOM 549 C CA . ALA A 1 72 ? -4.352 6.922 11.698 1.00 97.06 72 ALA A CA 1
ATOM 550 C C . ALA A 1 72 ? -3.715 8.074 10.897 1.00 97.06 72 ALA A C 1
ATOM 552 O O . ALA A 1 72 ? -3.834 8.129 9.667 1.00 97.06 72 ALA A O 1
ATOM 553 N N . ALA A 1 73 ? -3.002 8.979 11.574 1.00 96.81 73 ALA A N 1
ATOM 554 C CA . ALA A 1 73 ? -2.256 10.057 10.927 1.00 96.81 73 ALA A CA 1
ATOM 555 C C . ALA A 1 73 ? -1.120 9.508 10.046 1.00 96.81 73 ALA A C 1
ATOM 557 O O . ALA A 1 73 ? -1.005 9.884 8.878 1.00 96.81 73 ALA A O 1
ATOM 558 N N . SER A 1 74 ? -0.340 8.560 10.574 1.00 96.25 74 SER A N 1
ATOM 559 C CA . SER A 1 74 ? 0.765 7.917 9.847 1.00 96.25 74 SER A CA 1
ATOM 560 C C . SER A 1 74 ? 0.280 7.189 8.591 1.00 96.25 74 SER A C 1
ATOM 562 O O . SER A 1 74 ? 0.881 7.310 7.524 1.00 96.25 74 SER A O 1
ATOM 564 N N . LEU A 1 75 ? -0.836 6.467 8.702 1.00 96.50 75 LEU A N 1
ATOM 565 C CA . LEU A 1 75 ? -1.457 5.750 7.593 1.00 96.50 75 LEU A CA 1
ATOM 566 C C . LEU A 1 75 ? -1.961 6.713 6.511 1.00 96.50 75 LEU A C 1
ATOM 568 O O . LEU A 1 75 ? -1.702 6.499 5.329 1.00 96.50 75 LEU A O 1
ATOM 572 N N . THR A 1 76 ? -2.598 7.817 6.912 1.00 96.50 76 THR A N 1
ATOM 573 C CA . THR A 1 76 ? -3.051 8.865 5.982 1.00 96.50 76 THR A CA 1
ATOM 574 C C . THR A 1 76 ? -1.880 9.452 5.192 1.00 96.50 76 THR A C 1
ATOM 576 O O . THR A 1 76 ? -1.951 9.556 3.968 1.00 96.50 76 THR A O 1
ATOM 579 N N . GLN A 1 77 ? -0.777 9.782 5.870 1.00 95.62 77 GLN A N 1
ATOM 580 C CA . GLN A 1 77 ? 0.423 10.305 5.218 1.00 95.62 77 GLN A CA 1
ATOM 581 C C . GLN A 1 77 ? 1.030 9.291 4.236 1.00 95.62 77 GLN A C 1
ATOM 583 O O . GLN A 1 77 ? 1.390 9.653 3.115 1.00 95.62 77 GLN A O 1
ATOM 588 N N . ARG A 1 78 ? 1.137 8.017 4.627 1.00 95.00 78 ARG A N 1
ATOM 589 C CA . ARG A 1 78 ? 1.701 6.978 3.753 1.00 95.00 78 ARG A CA 1
ATOM 590 C C . ARG A 1 78 ? 0.840 6.715 2.527 1.00 95.00 78 ARG A C 1
ATOM 592 O O . ARG A 1 78 ? 1.387 6.593 1.438 1.00 95.00 78 ARG A O 1
ATOM 599 N N . LEU A 1 79 ? -0.486 6.709 2.663 1.00 95.00 79 LEU A N 1
ATOM 600 C CA . LEU A 1 79 ? -1.395 6.573 1.520 1.00 95.00 79 LEU A CA 1
ATOM 601 C C . LEU A 1 79 ? -1.217 7.716 0.504 1.00 95.00 79 LEU A C 1
ATOM 603 O O . LEU A 1 79 ? -1.204 7.464 -0.699 1.00 95.00 79 LEU A O 1
ATOM 607 N N . GLN A 1 80 ? -0.991 8.951 0.970 1.00 93.44 80 GLN A N 1
ATOM 608 C CA . GLN A 1 80 ? -0.672 10.091 0.096 1.00 93.44 80 GLN A CA 1
ATOM 609 C C . GLN A 1 80 ? 0.686 9.938 -0.603 1.00 93.44 80 GLN A C 1
ATOM 611 O O . GLN A 1 80 ? 0.827 10.252 -1.780 1.00 93.44 80 GLN A O 1
ATOM 616 N N . GLN A 1 81 ? 1.707 9.446 0.101 1.00 92.06 81 GLN A N 1
ATOM 617 C CA . GLN A 1 81 ? 3.014 9.178 -0.510 1.00 92.06 81 GLN A CA 1
ATOM 618 C C . GLN A 1 81 ? 2.921 8.044 -1.539 1.00 92.06 81 GLN A C 1
ATOM 620 O O . GLN A 1 81 ? 3.521 8.108 -2.614 1.00 92.06 81 GLN A O 1
ATOM 625 N N . ARG A 1 82 ? 2.123 7.020 -1.230 1.00 92.50 82 ARG A N 1
ATOM 626 C CA . ARG A 1 82 ? 1.945 5.831 -2.055 1.00 92.50 82 ARG A CA 1
ATOM 627 C C . ARG A 1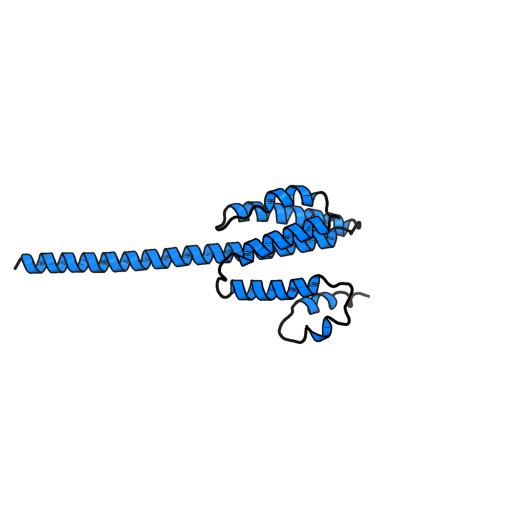 82 ? 1.212 6.114 -3.363 1.00 92.50 82 ARG A C 1
ATOM 629 O O . ARG A 1 82 ? 1.505 5.445 -4.356 1.00 92.50 82 ARG A O 1
ATOM 636 N N . SER A 1 83 ? 0.325 7.110 -3.411 1.00 90.75 83 SER A N 1
ATOM 637 C CA . SER A 1 83 ? -0.386 7.483 -4.643 1.00 90.75 83 SER A CA 1
ATOM 638 C C . SER A 1 83 ? 0.529 8.058 -5.730 1.00 90.75 83 SER A C 1
ATOM 640 O O . SER A 1 83 ? 0.157 8.055 -6.898 1.00 90.75 83 SER A O 1
ATOM 642 N N . ALA A 1 84 ? 1.725 8.534 -5.367 1.00 90.38 84 ALA A N 1
ATOM 643 C CA . ALA A 1 84 ? 2.737 9.008 -6.315 1.00 90.38 84 ALA A CA 1
ATOM 644 C C . ALA A 1 84 ? 3.667 7.889 -6.833 1.00 90.38 84 ALA A C 1
ATOM 646 O O . ALA A 1 84 ? 4.559 8.148 -7.643 1.00 90.38 84 ALA A O 1
ATOM 647 N N . MET A 1 85 ? 3.498 6.652 -6.355 1.00 90.44 85 MET A N 1
ATOM 648 C CA . MET A 1 85 ? 4.303 5.494 -6.752 1.00 90.44 85 MET A CA 1
ATOM 649 C C . MET A 1 85 ? 3.622 4.678 -7.866 1.00 90.44 85 MET A C 1
ATOM 651 O O . MET A 1 85 ? 2.408 4.783 -8.044 1.00 90.44 85 MET A O 1
ATOM 655 N N . PRO A 1 86 ? 4.374 3.832 -8.602 1.00 87.81 86 PRO A N 1
ATOM 656 C CA . PRO A 1 86 ? 3.802 2.936 -9.606 1.00 87.81 86 PRO A CA 1
ATOM 657 C C . PRO A 1 86 ? 2.673 2.060 -9.053 1.00 87.81 86 PRO A C 1
ATOM 659 O O . PRO A 1 86 ? 2.640 1.756 -7.858 1.00 87.81 86 PRO A O 1
ATOM 662 N N . ASP A 1 87 ? 1.781 1.632 -9.945 1.00 84.88 87 ASP A N 1
ATOM 663 C CA . ASP A 1 87 ? 0.672 0.722 -9.641 1.00 84.88 87 ASP A CA 1
ATOM 664 C C . ASP A 1 87 ? -0.178 1.227 -8.448 1.00 84.88 87 ASP A C 1
ATOM 666 O O . ASP A 1 87 ? -0.207 0.592 -7.384 1.00 84.88 87 ASP A O 1
ATOM 670 N N . PRO A 1 88 ? -0.786 2.429 -8.554 1.00 84.62 88 PRO A N 1
ATOM 671 C CA . PRO A 1 88 ? -1.609 2.989 -7.489 1.00 84.62 88 PRO A CA 1
ATOM 672 C C . PRO A 1 88 ? -2.882 2.159 -7.297 1.00 84.62 88 PRO A C 1
ATOM 674 O O . PRO A 1 88 ? -3.434 1.609 -8.247 1.00 84.62 88 PRO A O 1
ATOM 677 N N . HIS A 1 89 ? -3.371 2.108 -6.063 1.00 82.25 89 HIS A N 1
ATOM 678 C CA . HIS A 1 89 ? -4.603 1.418 -5.692 1.00 82.25 89 HIS A CA 1
ATOM 679 C C . HIS A 1 89 ? -5.536 2.377 -4.940 1.00 82.25 89 HIS A C 1
ATOM 681 O O . HIS A 1 89 ? -5.091 3.337 -4.308 1.00 82.25 89 HIS A O 1
ATOM 687 N N . ALA A 1 90 ? -6.842 2.123 -4.996 1.00 82.50 90 ALA A N 1
ATOM 688 C CA . ALA A 1 90 ? -7.875 3.059 -4.542 1.00 82.50 90 ALA A CA 1
ATOM 689 C C . ALA A 1 90 ? -8.251 2.937 -3.046 1.00 82.50 90 ALA A C 1
ATOM 691 O O . ALA A 1 90 ? -9.379 3.218 -2.665 1.00 82.50 90 ALA A O 1
ATOM 692 N N . VAL A 1 91 ? -7.307 2.566 -2.177 1.00 87.19 91 VAL A N 1
ATOM 693 C CA . VAL A 1 91 ? -7.547 2.295 -0.736 1.00 87.19 91 VAL A CA 1
ATOM 694 C C . VAL A 1 91 ? -7.759 3.586 0.075 1.00 87.19 91 VAL A C 1
ATOM 696 O O . VAL A 1 91 ? -8.333 3.563 1.160 1.00 87.19 91 VAL A O 1
ATOM 699 N N . ALA A 1 92 ? -7.333 4.745 -0.443 1.00 87.75 92 ALA A N 1
ATOM 700 C CA . ALA A 1 92 ? -7.410 6.021 0.274 1.00 87.75 92 ALA A CA 1
ATOM 701 C C . ALA A 1 92 ? -8.850 6.495 0.553 1.00 87.75 92 ALA A C 1
ATOM 703 O O . ALA A 1 92 ? -9.094 7.106 1.594 1.00 87.75 92 ALA A O 1
ATOM 704 N N . ALA A 1 93 ? -9.791 6.221 -0.357 1.00 87.50 93 ALA A N 1
ATOM 705 C CA . ALA A 1 93 ? -11.190 6.613 -0.190 1.00 87.50 93 ALA A CA 1
ATOM 706 C C . ALA A 1 93 ? -11.870 5.790 0.915 1.00 87.50 93 ALA A C 1
ATOM 708 O O . ALA A 1 93 ? -12.483 6.358 1.818 1.00 87.50 93 ALA A O 1
ATOM 709 N N . ASP A 1 94 ? -11.681 4.471 0.887 1.00 91.25 94 ASP A N 1
ATOM 710 C CA . ASP A 1 94 ? -12.207 3.554 1.902 1.00 91.25 94 ASP A CA 1
ATOM 711 C C . ASP A 1 94 ? -11.576 3.825 3.276 1.00 91.25 94 ASP A C 1
ATOM 713 O O . ASP A 1 94 ? -12.261 3.841 4.300 1.00 91.25 94 ASP A O 1
ATOM 717 N N . TRP A 1 95 ? -10.273 4.132 3.308 1.00 95.38 95 TRP A N 1
ATOM 718 C CA . TRP A 1 95 ? -9.591 4.542 4.535 1.00 95.38 95 TRP A CA 1
ATOM 719 C C . TRP A 1 95 ? -10.190 5.816 5.146 1.00 95.38 95 TRP A C 1
ATOM 721 O O . TRP A 1 95 ? -10.368 5.881 6.361 1.00 95.38 95 TRP A O 1
ATOM 731 N N . ALA A 1 96 ? -10.524 6.822 4.332 1.00 92.06 96 ALA A N 1
ATOM 732 C CA . ALA A 1 96 ? -11.094 8.073 4.832 1.00 92.06 96 ALA A CA 1
ATOM 733 C C . ALA A 1 96 ? -12.419 7.857 5.581 1.00 92.06 96 ALA A C 1
ATOM 735 O O . ALA A 1 96 ? -12.694 8.578 6.537 1.00 92.06 96 ALA A O 1
ATOM 736 N N . GLN A 1 97 ? -13.206 6.855 5.177 1.00 90.31 97 GLN A N 1
ATOM 737 C CA . GLN A 1 97 ? -14.431 6.464 5.876 1.00 90.31 97 GLN A CA 1
ATOM 738 C C . GLN A 1 97 ? -14.121 5.681 7.159 1.00 90.31 97 GLN A C 1
ATOM 740 O O . GLN A 1 97 ? -14.690 5.964 8.210 1.00 90.31 97 GLN A O 1
ATOM 745 N N . LEU A 1 98 ? -13.185 4.728 7.090 1.00 93.56 98 LEU A N 1
ATOM 746 C CA . LEU A 1 98 ? -12.888 3.807 8.193 1.00 93.56 98 LEU A CA 1
ATOM 747 C C . LEU A 1 98 ? -12.092 4.419 9.343 1.00 93.56 98 LEU A C 1
ATOM 749 O O . LEU A 1 98 ? -12.178 3.937 10.476 1.00 93.56 98 LEU A O 1
ATOM 753 N N . ARG A 1 99 ? -11.318 5.474 9.072 1.00 94.12 99 ARG A N 1
ATOM 754 C CA . ARG A 1 99 ? -10.465 6.135 10.067 1.00 94.12 99 ARG A CA 1
ATOM 755 C C . ARG A 1 99 ? -11.241 6.547 11.315 1.00 94.12 99 ARG A C 1
ATOM 757 O O . ARG A 1 99 ? -10.744 6.394 12.430 1.00 94.12 99 ARG A O 1
ATOM 764 N N . ASP A 1 100 ? -12.450 7.057 11.115 1.00 92.25 100 ASP A N 1
ATOM 765 C CA . ASP A 1 100 ? -13.266 7.627 12.184 1.00 92.25 100 ASP A CA 1
ATOM 766 C C . ASP A 1 100 ? -14.234 6.580 12.787 1.00 92.25 100 ASP A C 1
ATOM 768 O O . ASP A 1 100 ? -14.884 6.836 13.800 1.00 92.25 100 ASP A O 1
ATOM 772 N N . THR A 1 101 ? -14.251 5.355 12.240 1.00 92.25 101 THR A N 1
ATOM 773 C CA . THR A 1 101 ? -14.996 4.190 12.749 1.00 92.25 101 THR A CA 1
ATOM 774 C C . THR A 1 101 ? -14.048 3.052 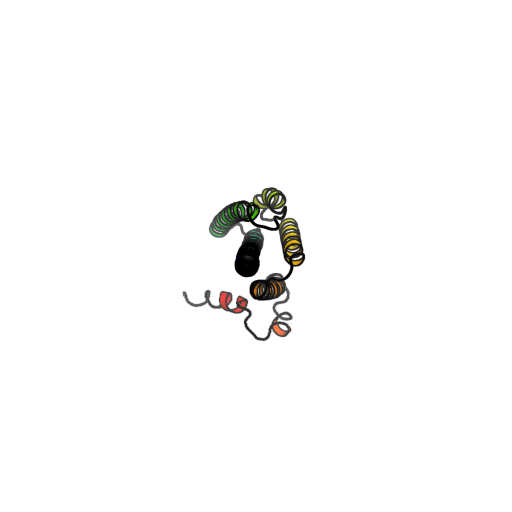13.154 1.00 92.25 101 THR A C 1
ATOM 776 O O . THR A 1 101 ? -14.082 1.957 12.585 1.00 92.25 101 THR A O 1
ATOM 779 N N . PRO A 1 102 ? -13.192 3.258 14.169 1.00 87.50 102 PRO A N 1
ATOM 780 C CA . PRO A 1 102 ? -12.142 2.306 14.521 1.00 87.50 102 PRO A CA 1
ATOM 781 C C . PRO A 1 102 ? -12.669 0.949 15.015 1.00 87.50 102 PRO A C 1
ATOM 783 O O . PRO A 1 102 ? -11.957 -0.045 14.934 1.00 87.50 102 PRO A O 1
ATOM 786 N N . ALA A 1 103 ? -13.912 0.888 15.502 1.00 89.06 103 ALA A N 1
ATOM 787 C CA . ALA A 1 103 ? -14.561 -0.348 15.936 1.00 89.06 103 ALA A CA 1
ATOM 788 C C . ALA A 1 103 ? -15.137 -1.195 14.779 1.00 89.06 103 ALA A C 1
ATOM 790 O O . ALA A 1 103 ? -15.552 -2.329 15.019 1.00 89.06 103 ALA A O 1
ATOM 791 N N . ASP A 1 104 ? -15.162 -0.681 13.541 1.00 93.12 104 ASP A N 1
ATOM 792 C CA . ASP A 1 104 ? -15.645 -1.419 12.367 1.00 93.12 104 ASP A CA 1
ATOM 793 C C . ASP A 1 104 ? -14.611 -2.457 11.904 1.00 93.12 104 ASP A C 1
ATOM 795 O O . ASP A 1 104 ? -13.796 -2.224 11.007 1.00 93.12 104 ASP A O 1
ATOM 799 N N . PHE A 1 105 ? -14.618 -3.617 12.556 1.00 88.19 105 PHE A N 1
ATOM 800 C CA . PHE A 1 105 ? -13.706 -4.714 12.248 1.00 88.19 105 PHE A CA 1
ATOM 801 C C . PHE A 1 105 ? -13.864 -5.230 10.810 1.00 88.19 105 PHE A C 1
ATOM 803 O O . PHE A 1 105 ? -12.862 -5.523 10.148 1.00 88.19 105 PHE A O 1
ATOM 810 N N . ASP A 1 106 ? -15.101 -5.333 10.323 1.00 90.81 106 ASP A N 1
ATOM 811 C CA . ASP A 1 106 ? -15.410 -5.893 9.005 1.00 90.81 106 ASP A CA 1
ATOM 812 C C . ASP A 1 106 ? -14.982 -4.937 7.892 1.00 90.81 106 ASP A C 1
ATOM 814 O O . ASP A 1 106 ? -14.388 -5.357 6.897 1.00 90.81 106 ASP A O 1
ATOM 818 N N . GLY A 1 107 ? -15.207 -3.636 8.079 1.00 92.44 107 GLY A N 1
ATOM 819 C CA . GLY A 1 107 ? -14.699 -2.593 7.200 1.00 92.44 107 GLY A CA 1
ATOM 820 C C . GLY A 1 107 ? -13.177 -2.630 7.071 1.00 92.44 107 GLY A C 1
ATOM 821 O O . GLY A 1 107 ? -12.659 -2.698 5.956 1.00 92.44 107 GLY A O 1
ATOM 822 N N . HIS A 1 108 ? -12.456 -2.698 8.195 1.00 92.50 108 HIS A N 1
ATOM 823 C CA . HIS A 1 108 ? -10.996 -2.829 8.168 1.00 92.50 108 HIS A CA 1
ATOM 824 C C . HIS A 1 108 ? -10.536 -4.123 7.488 1.00 92.50 108 HIS A C 1
ATOM 826 O O . HIS A 1 108 ? -9.557 -4.102 6.748 1.00 92.50 108 HIS A O 1
ATOM 832 N N . SER A 1 109 ? -11.225 -5.242 7.722 1.00 88.69 109 SER A N 1
ATOM 833 C CA . SER A 1 109 ? -10.855 -6.536 7.134 1.00 88.69 109 SER A CA 1
ATOM 834 C C . SER A 1 109 ? -11.042 -6.540 5.616 1.00 88.69 109 SER A C 1
ATOM 836 O O . SER A 1 109 ? -10.119 -6.914 4.904 1.00 88.69 109 SER A O 1
ATOM 838 N N . ARG A 1 110 ? -12.155 -5.995 5.106 1.00 92.62 110 ARG A N 1
ATOM 839 C CA . ARG A 1 110 ? -12.366 -5.830 3.656 1.00 92.62 110 ARG A CA 1
ATOM 840 C C . ARG A 1 110 ? -11.319 -4.931 3.005 1.00 92.62 110 ARG A C 1
ATOM 842 O O . ARG A 1 110 ? -10.881 -5.212 1.890 1.00 92.62 110 ARG A O 1
ATOM 849 N N . LEU A 1 111 ? -10.917 -3.857 3.686 1.00 93.50 111 LEU A N 1
ATOM 850 C CA . LEU A 1 111 ? -9.890 -2.955 3.172 1.00 93.50 111 LEU A CA 1
ATOM 851 C C . LEU A 1 111 ? -8.517 -3.638 3.104 1.00 93.50 111 LEU A C 1
ATOM 853 O O . LEU A 1 111 ? -7.806 -3.504 2.109 1.00 93.50 111 LEU A O 1
ATOM 857 N N . ILE A 1 112 ? -8.170 -4.393 4.148 1.00 90.25 112 ILE A N 1
ATOM 858 C CA . ILE A 1 112 ? -6.961 -5.219 4.198 1.00 90.25 112 ILE A CA 1
ATOM 859 C C . ILE A 1 112 ? -6.976 -6.248 3.061 1.00 90.25 112 ILE A C 1
ATOM 861 O O . ILE A 1 112 ? -6.024 -6.289 2.287 1.00 90.25 112 ILE A O 1
ATOM 865 N N . ASP A 1 113 ? -8.068 -6.996 2.889 1.00 89.69 113 ASP A N 1
ATOM 866 C CA . ASP A 1 113 ? -8.206 -7.997 1.822 1.00 89.69 113 ASP A CA 1
ATOM 867 C C . ASP A 1 113 ? -8.076 -7.374 0.425 1.00 89.69 113 ASP A C 1
ATOM 869 O O . ASP A 1 113 ? -7.402 -7.922 -0.448 1.00 89.69 113 ASP A O 1
ATOM 873 N N . SER A 1 114 ? -8.661 -6.190 0.220 1.00 90.38 114 SER A N 1
ATOM 874 C CA . SER A 1 114 ? -8.563 -5.453 -1.046 1.00 90.38 114 SER A CA 1
ATOM 875 C C . SER A 1 114 ? -7.124 -5.025 -1.345 1.00 90.38 114 SER A C 1
ATOM 877 O O . SER A 1 114 ? -6.663 -5.129 -2.482 1.00 90.38 114 SER A O 1
ATOM 879 N N . LEU A 1 115 ? -6.385 -4.576 -0.326 1.00 89.81 115 LEU A N 1
ATOM 880 C CA . LEU A 1 115 ? -4.977 -4.216 -0.476 1.00 89.81 115 LEU A CA 1
ATOM 881 C C . LEU A 1 115 ? -4.099 -5.453 -0.711 1.00 89.81 115 LEU A C 1
ATOM 883 O O . LEU A 1 115 ? -3.198 -5.400 -1.544 1.00 89.81 115 LEU A O 1
ATOM 887 N N . ILE A 1 116 ? -4.385 -6.573 -0.043 1.00 87.06 116 ILE A N 1
ATOM 888 C CA . ILE A 1 116 ? -3.706 -7.855 -0.274 1.00 87.06 116 ILE A CA 1
ATOM 889 C C . ILE A 1 116 ? -3.896 -8.304 -1.724 1.00 87.06 116 ILE A C 1
ATOM 891 O O . ILE A 1 116 ? -2.909 -8.569 -2.410 1.00 87.06 116 ILE A O 1
ATOM 895 N N . ALA A 1 117 ? -5.136 -8.305 -2.220 1.00 85.81 117 ALA A N 1
ATOM 896 C CA . ALA A 1 117 ? -5.443 -8.645 -3.606 1.00 85.81 117 ALA A CA 1
ATOM 897 C C . ALA A 1 117 ? -4.706 -7.723 -4.594 1.00 85.81 117 ALA A C 1
ATOM 899 O O . ALA A 1 117 ? -4.051 -8.200 -5.520 1.00 85.81 117 ALA A O 1
ATOM 900 N N . ALA A 1 118 ? -4.707 -6.410 -4.341 1.00 86.81 118 ALA A N 1
ATOM 901 C CA . ALA A 1 118 ? -3.996 -5.436 -5.170 1.00 86.81 118 ALA A CA 1
ATOM 902 C C . ALA A 1 118 ? -2.462 -5.593 -5.139 1.00 86.81 118 ALA A C 1
ATOM 904 O O . ALA A 1 118 ? -1.778 -5.100 -6.040 1.00 86.81 118 ALA A O 1
ATOM 905 N N . ILE A 1 119 ? -1.895 -6.215 -4.100 1.00 84.56 119 ILE A N 1
ATOM 906 C CA . ILE A 1 119 ? -0.476 -6.592 -4.042 1.00 84.56 119 ILE A CA 1
ATOM 907 C C . ILE A 1 119 ? -0.236 -7.889 -4.821 1.00 84.56 119 ILE A C 1
ATOM 909 O O . ILE A 1 119 ? 0.757 -7.983 -5.538 1.00 84.56 119 ILE A O 1
ATOM 913 N N . ASP A 1 120 ? -1.129 -8.870 -4.703 1.00 81.88 120 ASP A N 1
ATOM 914 C CA . ASP A 1 120 ? -1.010 -10.178 -5.357 1.00 81.88 120 ASP A CA 1
ATOM 915 C C . ASP A 1 120 ? -1.120 -10.133 -6.875 1.00 81.88 120 ASP A C 1
ATOM 917 O O . ASP A 1 120 ? -0.462 -10.913 -7.563 1.00 81.88 120 ASP A O 1
ATOM 921 N N . GLU A 1 121 ? -1.916 -9.206 -7.402 1.00 80.38 121 GLU A N 1
ATOM 922 C CA . GLU A 1 121 ? -2.002 -8.946 -8.840 1.00 80.38 121 GLU A CA 1
ATOM 923 C C . GLU A 1 121 ? -0.672 -8.447 -9.428 1.00 80.38 121 GLU A C 1
ATOM 925 O O . GLU A 1 121 ? -0.479 -8.462 -10.646 1.00 80.38 121 GLU A O 1
ATOM 930 N N . ARG A 1 122 ? 0.281 -8.028 -8.583 1.00 76.81 122 ARG A N 1
ATOM 931 C CA . ARG A 1 122 ? 1.588 -7.542 -9.024 1.00 76.81 122 ARG A CA 1
ATOM 932 C C . ARG A 1 122 ? 2.606 -8.672 -9.027 1.00 76.81 122 ARG A C 1
ATOM 934 O O . ARG A 1 122 ? 2.794 -9.384 -8.044 1.00 76.81 122 ARG A O 1
ATOM 941 N N . GLU A 1 123 ? 3.316 -8.798 -10.146 1.00 61.53 123 GLU A N 1
ATOM 942 C CA . GLU A 1 123 ? 4.344 -9.822 -10.328 1.00 61.53 123 GLU A CA 1
ATOM 943 C C . GLU A 1 123 ? 5.387 -9.775 -9.184 1.00 61.53 123 GLU A C 1
ATOM 945 O O . GLU A 1 123 ? 5.945 -8.708 -8.894 1.00 61.53 123 GLU A O 1
ATOM 950 N N . PRO A 1 124 ? 5.674 -10.906 -8.510 1.00 60.31 124 PRO A N 1
ATOM 951 C CA . PRO A 1 124 ? 6.529 -10.928 -7.330 1.00 60.31 124 PRO A CA 1
ATOM 952 C C . PRO A 1 124 ? 7.983 -10.543 -7.654 1.00 60.31 124 PRO A C 1
ATOM 954 O O . PRO A 1 124 ? 8.767 -11.332 -8.180 1.00 60.31 124 PRO A O 1
ATOM 957 N N . LEU A 1 125 ? 8.385 -9.332 -7.258 1.00 58.38 125 LEU A N 1
ATOM 958 C CA . LEU A 1 125 ? 9.752 -8.822 -7.40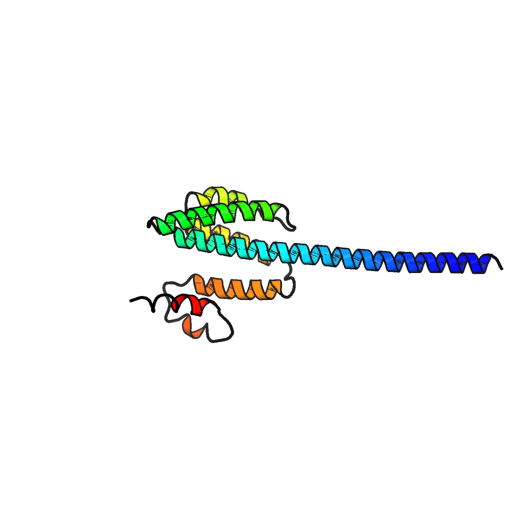9 1.00 58.38 125 LEU A CA 1
ATOM 959 C C . LEU A 1 125 ? 10.705 -9.442 -6.370 1.00 58.38 125 LEU A C 1
ATOM 961 O O . LEU A 1 125 ? 10.998 -8.849 -5.328 1.00 58.38 125 LEU A O 1
ATOM 965 N N . GLY A 1 126 ? 11.209 -10.645 -6.653 1.00 62.88 126 GLY A N 1
ATOM 966 C CA . GLY A 1 126 ? 12.366 -11.240 -5.968 1.00 62.88 126 GLY A CA 1
ATOM 967 C C . GLY A 1 126 ? 12.273 -11.240 -4.431 1.00 62.88 126 GLY A C 1
ATOM 968 O O . GLY A 1 126 ? 11.353 -11.808 -3.852 1.00 62.88 126 GLY A O 1
ATOM 969 N N . GLN A 1 127 ? 13.223 -10.601 -3.738 1.00 58.81 127 GLN A N 1
ATOM 970 C CA . GLN A 1 127 ? 13.276 -10.576 -2.261 1.00 58.81 127 GLN A CA 1
ATOM 971 C C . GLN A 1 127 ? 12.070 -9.884 -1.603 1.00 58.81 127 GLN A C 1
ATOM 973 O O . GLN A 1 127 ? 11.682 -10.235 -0.488 1.00 58.81 127 GLN A O 1
ATOM 978 N N . ALA A 1 128 ? 11.439 -8.922 -2.280 1.00 61.00 128 ALA A N 1
ATOM 979 C CA . ALA A 1 128 ? 10.242 -8.275 -1.756 1.00 61.00 128 ALA A CA 1
ATOM 980 C C . ALA A 1 128 ? 9.038 -9.231 -1.781 1.00 61.00 128 ALA A C 1
ATOM 982 O O . ALA A 1 128 ? 8.215 -9.194 -0.870 1.00 61.00 128 ALA A O 1
ATOM 983 N N . ALA A 1 129 ? 9.011 -10.169 -2.733 1.00 63.84 129 ALA A N 1
ATOM 984 C CA . ALA A 1 129 ? 8.053 -11.265 -2.739 1.00 63.84 129 ALA A CA 1
ATOM 985 C C . ALA A 1 129 ? 8.280 -12.262 -1.597 1.00 63.84 129 ALA A C 1
ATOM 987 O O . ALA A 1 129 ? 7.318 -12.794 -1.055 1.00 63.84 129 ALA A O 1
ATOM 988 N N . VAL A 1 130 ? 9.531 -12.503 -1.188 1.00 64.00 130 VAL A N 1
ATOM 989 C CA . VAL A 1 130 ? 9.832 -13.341 -0.010 1.00 64.00 130 VAL A CA 1
ATOM 990 C C . VAL A 1 130 ? 9.259 -12.701 1.252 1.00 64.00 130 VAL A C 1
ATOM 992 O O . VAL A 1 130 ? 8.574 -13.364 2.026 1.00 64.00 130 VAL A O 1
ATOM 995 N N . ARG A 1 131 ? 9.473 -11.394 1.430 1.00 63.19 131 ARG A N 1
ATOM 996 C CA . ARG A 1 131 ? 8.938 -10.639 2.569 1.00 63.19 131 ARG A CA 1
ATOM 997 C C . ARG A 1 131 ? 7.410 -10.541 2.540 1.00 63.19 131 ARG A C 1
ATOM 999 O O . ARG A 1 131 ? 6.800 -10.709 3.586 1.00 63.19 131 ARG A O 1
ATOM 1006 N N . TRP A 1 132 ? 6.802 -10.354 1.367 1.00 65.56 132 TRP A N 1
ATOM 1007 C CA . TRP A 1 132 ? 5.349 -10.441 1.178 1.00 65.56 132 TRP A CA 1
ATOM 1008 C C . TRP A 1 132 ? 4.800 -11.813 1.579 1.00 65.56 132 TRP A C 1
ATOM 1010 O O . TRP A 1 132 ? 3.892 -11.902 2.397 1.00 65.56 132 TRP A O 1
ATOM 1020 N N . ARG A 1 133 ? 5.398 -12.899 1.075 1.00 65.12 133 ARG A N 1
ATOM 1021 C CA . ARG A 1 133 ? 4.989 -14.273 1.408 1.00 65.12 133 ARG A CA 1
ATOM 1022 C C . ARG A 1 133 ? 5.140 -14.571 2.899 1.00 65.12 133 ARG A C 1
ATOM 1024 O O . ARG A 1 133 ? 4.272 -15.217 3.475 1.00 65.12 133 ARG A O 1
ATOM 1031 N N . MET A 1 134 ? 6.213 -14.083 3.520 1.00 64.44 134 MET A N 1
ATOM 1032 C CA . MET A 1 134 ? 6.429 -14.203 4.962 1.00 64.44 134 MET A CA 1
ATOM 1033 C C . MET A 1 134 ? 5.387 -13.406 5.755 1.00 64.44 134 MET A C 1
ATOM 1035 O O . MET A 1 134 ? 4.834 -13.915 6.723 1.00 64.44 134 MET A O 1
ATOM 1039 N N . TRP A 1 135 ? 5.073 -12.185 5.322 1.00 64.50 135 TRP A N 1
ATOM 1040 C CA . TRP A 1 135 ? 4.057 -11.346 5.950 1.00 64.50 135 TRP A CA 1
ATOM 1041 C C . TRP A 1 135 ? 2.653 -11.962 5.834 1.00 64.50 135 TRP A C 1
ATOM 1043 O O . TRP A 1 135 ? 1.968 -12.090 6.844 1.00 64.50 135 TRP A O 1
ATOM 1053 N N . ARG A 1 136 ? 2.280 -12.478 4.654 1.00 61.06 136 ARG A N 1
ATOM 1054 C CA . ARG A 1 136 ? 1.030 -13.224 4.436 1.00 61.06 136 ARG A CA 1
ATOM 1055 C C . ARG A 1 136 ? 0.928 -14.455 5.349 1.00 61.06 136 ARG A C 1
ATOM 1057 O O . ARG A 1 136 ? -0.135 -14.734 5.894 1.00 61.06 136 ARG A O 1
ATOM 1064 N N . ALA A 1 137 ? 2.030 -15.179 5.561 1.00 57.31 137 ALA A N 1
ATOM 1065 C CA . ALA A 1 137 ? 2.063 -16.298 6.507 1.00 57.31 137 ALA A CA 1
ATOM 1066 C C . ALA A 1 137 ? 1.868 -15.839 7.968 1.00 57.31 137 ALA A C 1
ATOM 1068 O O . ALA A 1 137 ? 1.196 -16.515 8.749 1.00 57.31 137 ALA A O 1
ATOM 1069 N N . CYS A 1 138 ? 2.409 -14.673 8.334 1.00 56.38 138 CYS A N 1
ATOM 1070 C CA . CYS A 1 138 ? 2.224 -14.074 9.657 1.00 56.38 138 CYS A CA 1
ATOM 1071 C C . CYS A 1 138 ? 0.805 -13.524 9.881 1.00 56.38 138 CYS A C 1
ATOM 1073 O O . CYS A 1 138 ? 0.306 -13.619 10.998 1.00 56.38 138 CYS A O 1
ATOM 1075 N N . GLU A 1 139 ? 0.127 -12.991 8.863 1.00 54.06 139 GLU A N 1
ATOM 1076 C CA . GLU A 1 139 ? -1.244 -12.476 8.989 1.00 54.06 139 GLU A CA 1
ATOM 1077 C C . GLU A 1 139 ? -2.267 -13.574 9.305 1.00 54.06 139 GLU A C 1
ATOM 1079 O O . GLU A 1 139 ? -3.109 -13.394 10.190 1.00 54.06 139 GLU A O 1
ATOM 1084 N N . VAL A 1 140 ? -2.126 -14.751 8.682 1.00 47.12 140 VAL A N 1
ATOM 1085 C CA . VAL A 1 140 ? -2.905 -15.951 9.042 1.00 47.12 140 VAL A CA 1
ATOM 1086 C C . VAL A 1 140 ? -2.718 -16.300 10.527 1.00 47.12 140 VAL A C 1
ATOM 1088 O O . VAL A 1 140 ? -3.660 -16.730 11.192 1.00 47.12 140 VAL A O 1
ATOM 1091 N N . CYS A 1 141 ? -1.525 -16.060 11.079 1.00 39.12 141 CYS A N 1
ATOM 1092 C CA . CYS A 1 141 ? -1.224 -16.319 12.487 1.00 39.12 141 CYS A CA 1
ATOM 1093 C C . CYS A 1 141 ? -1.721 -15.205 13.427 1.00 39.12 141 CYS A C 1
ATOM 1095 O O . CYS A 1 141 ? -2.143 -15.492 14.547 1.00 39.12 141 CYS A O 1
ATOM 1097 N N . ALA A 1 142 ? -1.696 -13.943 12.990 1.00 46.16 142 ALA A N 1
ATOM 1098 C CA . ALA A 1 142 ? -2.112 -12.785 13.784 1.00 46.16 142 ALA A CA 1
ATOM 1099 C C . ALA A 1 142 ? -3.642 -12.679 13.955 1.00 46.16 142 ALA A C 1
ATOM 1101 O O . ALA A 1 142 ? -4.110 -12.047 14.902 1.00 46.16 142 ALA A O 1
ATOM 1102 N N . CYS A 1 143 ? -4.427 -13.325 13.084 1.00 42.34 143 CYS A N 1
ATOM 1103 C CA . CYS A 1 143 ? -5.894 -13.281 13.108 1.00 42.34 143 CYS A CA 1
ATOM 1104 C C . CYS A 1 143 ? -6.576 -14.314 14.033 1.00 42.34 143 CYS A C 1
ATOM 1106 O O . CYS A 1 143 ? -7.804 -14.346 14.089 1.00 42.34 143 CYS A O 1
ATOM 1108 N N . LEU A 1 144 ? -5.844 -15.147 14.788 1.00 35.88 144 LEU A N 1
ATOM 1109 C CA . LEU A 1 144 ? -6.441 -16.202 15.629 1.00 35.88 144 LEU A CA 1
ATOM 1110 C C . LEU A 1 144 ? -6.215 -15.986 17.139 1.00 35.88 144 LEU A C 1
ATOM 1112 O O . LEU A 1 144 ? -5.424 -16.700 17.757 1.00 35.88 144 LEU A O 1
ATOM 1116 N N . PRO A 1 145 ? -6.970 -15.092 17.805 1.00 38.84 145 PRO A N 1
ATOM 1117 C CA . PRO A 1 145 ? -6.980 -15.039 19.265 1.00 38.84 145 PRO A CA 1
ATOM 1118 C C . PRO A 1 145 ? -7.734 -16.219 19.920 1.00 38.84 145 PRO A C 1
ATOM 1120 O O . PRO A 1 145 ? -7.616 -16.404 21.130 1.00 38.84 145 PRO A O 1
ATOM 1123 N N . ARG A 1 146 ? -8.485 -17.048 19.167 1.00 37.09 146 ARG A N 1
ATOM 1124 C CA . ARG A 1 146 ? -9.376 -18.089 19.735 1.00 37.09 146 ARG A CA 1
ATOM 1125 C C . ARG A 1 146 ? -8.884 -19.543 19.630 1.00 37.09 146 ARG A C 1
ATOM 1127 O O . ARG A 1 146 ? -9.472 -20.414 20.260 1.00 37.09 146 ARG A O 1
ATOM 1134 N N . THR A 1 147 ? -7.778 -19.836 18.946 1.00 36.44 147 THR A N 1
ATOM 1135 C CA . THR A 1 147 ? -7.231 -21.211 18.878 1.00 36.44 147 THR A CA 1
ATOM 1136 C C . THR A 1 147 ? -5.721 -21.244 19.086 1.00 36.44 147 THR A C 1
ATOM 1138 O O . THR A 1 147 ? -4.960 -21.750 18.261 1.00 36.44 147 THR A O 1
ATOM 1141 N N . ARG A 1 148 ? -5.283 -20.745 20.247 1.00 44.44 148 ARG A N 1
ATOM 1142 C CA . ARG A 1 148 ? -3.883 -20.802 20.704 1.00 44.44 148 ARG A CA 1
ATOM 1143 C C . ARG A 1 148 ? -3.324 -22.235 20.785 1.00 44.44 148 ARG A C 1
ATOM 1145 O O . ARG A 1 148 ? -2.116 -22.413 20.726 1.00 44.44 148 ARG A O 1
ATOM 1152 N N . ALA A 1 149 ? -4.190 -23.249 20.884 1.00 39.31 149 ALA A N 1
ATOM 1153 C CA . ALA A 1 149 ? -3.795 -24.655 20.994 1.00 39.31 149 ALA A CA 1
ATOM 1154 C C . ALA A 1 149 ? -3.596 -25.375 19.643 1.00 39.31 149 ALA A C 1
ATOM 1156 O O . ALA A 1 149 ? -2.830 -26.329 19.582 1.00 39.31 149 ALA A O 1
ATOM 1157 N N . VAL A 1 150 ? -4.232 -24.921 18.554 1.00 40.25 150 VAL A N 1
ATOM 1158 C CA . VAL A 1 150 ? -4.164 -25.608 17.241 1.00 40.25 150 VAL A CA 1
ATOM 1159 C C . VAL A 1 150 ? -3.117 -24.969 16.321 1.00 40.25 150 VAL A C 1
ATOM 1161 O O . VAL A 1 150 ? -2.426 -25.666 15.581 1.00 40.25 150 VAL A O 1
ATOM 1164 N N . ALA A 1 151 ? -2.908 -23.652 16.434 1.00 37.69 151 ALA A N 1
ATOM 1165 C CA . ALA A 1 151 ? -1.896 -22.929 15.657 1.00 37.69 151 ALA A CA 1
ATOM 1166 C C . ALA A 1 151 ? -0.452 -23.364 15.984 1.00 37.69 151 ALA A C 1
ATOM 1168 O O . ALA A 1 151 ? 0.453 -23.196 15.168 1.00 37.69 151 ALA A O 1
ATOM 1169 N N . HIS A 1 152 ? -0.230 -23.979 17.150 1.00 38.94 152 HIS A N 1
ATOM 1170 C CA . HIS A 1 152 ? 1.103 -24.396 17.577 1.00 38.94 152 HIS A CA 1
ATOM 1171 C C . HIS A 1 152 ? 1.670 -25.575 16.766 1.00 38.94 152 HIS A C 1
ATOM 1173 O O . HIS A 1 152 ? 2.889 -25.733 16.703 1.00 38.94 152 HIS A O 1
ATOM 1179 N N . GLN A 1 153 ? 0.807 -26.369 16.119 1.00 39.00 153 GLN A N 1
ATOM 1180 C CA . GLN A 1 153 ? 1.222 -27.499 15.283 1.00 39.00 153 GLN A CA 1
ATOM 1181 C C . GLN A 1 153 ? 1.532 -27.075 13.836 1.00 39.00 153 GLN A C 1
ATOM 1183 O O . GLN A 1 153 ? 2.360 -27.704 13.184 1.00 39.00 153 GLN A O 1
ATOM 1188 N N . ALA A 1 154 ? 0.911 -25.995 13.346 1.00 34.88 154 ALA A N 1
ATOM 1189 C CA . ALA A 1 154 ? 1.187 -25.437 12.018 1.00 34.88 154 ALA A CA 1
ATOM 1190 C C . ALA A 1 154 ? 2.412 -24.500 12.011 1.00 34.88 154 ALA A C 1
ATOM 1192 O O . ALA A 1 154 ? 3.082 -24.364 10.990 1.00 34.88 154 ALA A O 1
ATOM 1193 N N . CYS A 1 155 ? 2.741 -23.893 13.158 1.00 36.19 155 CYS A N 1
ATOM 1194 C CA . CYS A 1 155 ? 3.915 -23.039 13.346 1.00 36.19 155 CYS A CA 1
ATOM 1195 C C . CYS A 1 155 ? 5.007 -23.754 14.167 1.00 36.19 155 CYS A C 1
ATOM 1197 O O . CYS A 1 155 ? 5.104 -23.590 15.385 1.00 36.19 155 CYS A O 1
ATOM 1199 N N . LYS A 1 156 ? 5.874 -24.517 13.492 1.00 35.72 156 LYS A N 1
ATOM 1200 C CA . LYS A 1 156 ? 7.190 -24.968 13.994 1.00 35.72 156 LYS A CA 1
ATOM 1201 C C . LYS A 1 156 ? 8.190 -25.076 12.824 1.00 35.72 156 LYS A C 1
ATOM 1203 O O . LYS A 1 156 ? 7.760 -25.294 11.698 1.00 35.72 156 LYS A O 1
ATOM 1208 N N . PRO A 1 157 ? 9.502 -24.871 13.046 1.00 44.12 157 PRO A N 1
ATOM 1209 C CA . PRO A 1 157 ? 10.056 -23.528 13.115 1.00 44.12 157 PRO A CA 1
ATOM 1210 C C . PRO A 1 157 ? 11.063 -23.260 11.987 1.00 44.12 157 PRO A C 1
ATOM 1212 O O . PRO A 1 157 ? 12.047 -23.972 11.826 1.00 44.12 157 PRO A O 1
ATOM 1215 N N . ALA A 1 158 ? 10.866 -22.143 11.296 1.00 30.48 158 ALA A N 1
ATOM 1216 C CA . ALA A 1 158 ? 11.945 -21.282 10.835 1.00 30.48 158 ALA A CA 1
ATOM 1217 C C . ALA A 1 158 ? 11.370 -19.857 10.776 1.00 30.48 158 ALA A C 1
ATOM 1219 O O . ALA A 1 158 ? 10.495 -19.564 9.969 1.00 30.48 158 ALA A O 1
ATOM 1220 N N . SER A 1 159 ? 11.809 -18.997 11.698 1.00 39.38 159 SER A N 1
ATOM 1221 C CA . SER A 1 159 ? 11.699 -17.530 11.606 1.00 39.38 159 SER A CA 1
ATOM 1222 C C . SER A 1 159 ? 10.310 -16.855 11.589 1.00 39.38 159 SER A C 1
ATOM 1224 O O . SER A 1 159 ? 10.138 -15.847 10.908 1.00 39.38 159 SER A O 1
ATOM 1226 N N . CYS A 1 160 ? 9.332 -17.296 12.387 1.00 32.09 160 CYS A N 1
ATOM 1227 C CA . CYS A 1 160 ? 8.198 -16.418 12.724 1.00 32.09 160 CYS A CA 1
ATOM 1228 C C . CYS A 1 160 ? 8.601 -15.457 13.862 1.00 32.09 160 CYS A C 1
ATOM 1230 O O . CYS A 1 160 ? 8.638 -15.852 15.025 1.00 32.09 160 CYS A O 1
ATOM 1232 N N . LEU A 1 161 ? 8.865 -14.185 13.536 1.00 37.84 161 LEU A N 1
ATOM 1233 C CA . LEU A 1 161 ? 9.180 -13.097 14.487 1.00 37.84 161 LEU A CA 1
ATOM 1234 C C . LEU A 1 161 ? 8.029 -12.731 15.452 1.00 37.84 161 LEU A C 1
ATOM 1236 O O . LEU A 1 161 ? 8.189 -11.873 16.313 1.00 37.84 161 LEU A O 1
ATOM 1240 N N . CYS A 1 162 ? 6.868 -13.379 15.349 1.00 35.59 162 CYS A N 1
ATOM 1241 C CA . CYS A 1 162 ? 5.717 -13.117 16.216 1.00 35.59 162 CYS A CA 1
ATOM 1242 C C . CYS A 1 162 ? 5.888 -13.654 17.652 1.00 35.59 162 CYS A C 1
ATOM 1244 O O . CYS A 1 162 ? 5.146 -13.241 18.540 1.00 35.59 162 CYS A O 1
ATOM 1246 N N . ALA A 1 163 ? 6.841 -14.563 17.900 1.00 35.69 163 ALA A N 1
ATOM 1247 C CA . ALA A 1 163 ? 7.029 -15.180 19.217 1.00 35.69 163 ALA A CA 1
ATOM 1248 C C . ALA A 1 163 ? 7.709 -14.261 20.254 1.00 35.69 163 ALA A C 1
ATOM 1250 O O . ALA A 1 163 ? 7.555 -14.493 21.451 1.00 35.69 163 ALA A O 1
ATOM 1251 N N . ASP A 1 164 ? 8.406 -13.204 19.826 1.00 31.94 164 ASP A N 1
ATOM 1252 C CA . ASP A 1 164 ? 9.255 -12.408 20.729 1.00 31.94 164 ASP A CA 1
ATOM 1253 C C . ASP A 1 164 ? 8.517 -11.247 21.427 1.00 31.94 164 ASP A C 1
ATOM 1255 O O . ASP A 1 164 ? 8.956 -10.725 22.448 1.00 31.94 164 ASP A O 1
ATOM 1259 N N . ALA A 1 165 ? 7.318 -10.880 20.959 1.00 33.44 165 ALA A N 1
ATOM 1260 C CA . ALA A 1 165 ? 6.525 -9.816 21.587 1.00 33.44 165 ALA A CA 1
ATOM 1261 C C . ALA A 1 165 ? 5.891 -10.225 22.936 1.00 33.44 165 ALA A C 1
ATOM 1263 O O . ALA A 1 165 ? 5.371 -9.378 23.656 1.00 33.44 165 ALA A O 1
ATOM 1264 N N . SER A 1 166 ? 5.936 -11.513 23.301 1.00 34.81 166 SER A N 1
ATOM 1265 C CA . SER A 1 166 ? 5.401 -12.017 24.580 1.00 34.81 166 SER A CA 1
ATOM 1266 C C . SER A 1 166 ? 6.450 -12.097 25.701 1.00 34.81 166 SER A C 1
ATOM 1268 O O . SER A 1 166 ? 6.095 -12.409 26.838 1.00 34.81 166 SER A O 1
ATOM 1270 N N . ALA A 1 167 ? 7.729 -11.835 25.406 1.00 29.72 167 ALA A N 1
ATOM 1271 C CA . ALA A 1 167 ? 8.819 -11.941 26.379 1.00 29.72 167 ALA A CA 1
ATOM 1272 C C . ALA A 1 167 ? 9.083 -10.638 27.164 1.00 29.72 167 ALA A C 1
ATOM 1274 O O . ALA A 1 167 ? 9.738 -10.675 28.201 1.00 29.72 167 ALA A O 1
ATOM 1275 N N . VAL A 1 168 ? 8.537 -9.496 26.729 1.00 34.31 168 VAL A N 1
ATOM 1276 C CA . VAL A 1 168 ? 8.850 -8.176 27.316 1.00 34.31 168 VAL A CA 1
ATOM 1277 C C . VAL A 1 168 ? 7.939 -7.782 28.494 1.00 34.31 168 VAL A C 1
ATOM 1279 O O . VAL A 1 168 ? 8.270 -6.878 29.252 1.00 34.31 168 VAL A O 1
ATOM 1282 N N . THR A 1 169 ? 6.834 -8.487 28.753 1.00 33.72 169 THR A N 1
ATOM 1283 C CA . THR A 1 169 ? 5.906 -8.139 29.854 1.00 33.72 169 THR A CA 1
ATOM 1284 C C . THR A 1 169 ? 6.137 -8.911 31.157 1.00 33.72 169 THR A C 1
ATOM 1286 O O . THR A 1 169 ? 5.215 -9.015 31.963 1.00 33.72 169 THR A O 1
ATOM 1289 N N . ARG A 1 170 ? 7.325 -9.492 31.393 1.00 31.94 170 ARG A N 1
ATOM 1290 C CA . ARG A 1 170 ? 7.563 -10.317 32.597 1.00 31.94 170 ARG A CA 1
ATOM 1291 C C . ARG A 1 170 ? 8.778 -9.958 33.456 1.00 31.94 170 ARG A C 1
ATOM 1293 O O . ARG A 1 170 ? 9.176 -10.770 34.283 1.00 31.94 170 ARG A O 1
ATOM 1300 N N . THR A 1 171 ? 9.330 -8.753 33.322 1.00 32.84 171 THR A N 1
ATOM 1301 C CA . THR A 1 171 ? 10.452 -8.302 34.167 1.00 32.84 171 THR A CA 1
ATOM 1302 C C . THR A 1 171 ? 10.337 -6.839 34.587 1.00 32.84 171 THR A C 1
ATOM 1304 O O . THR A 1 171 ? 11.267 -6.085 34.355 1.00 32.84 171 THR A O 1
ATOM 1307 N N . TRP A 1 172 ? 9.218 -6.432 35.188 1.00 34.19 172 TRP A N 1
ATOM 1308 C CA . TRP A 1 172 ? 9.173 -5.268 36.087 1.00 34.19 172 TRP A CA 1
ATOM 1309 C C . TRP A 1 172 ? 8.098 -5.530 37.150 1.00 34.19 172 TRP A C 1
ATOM 1311 O O . TRP A 1 172 ? 6.932 -5.180 36.980 1.00 34.19 172 TRP A O 1
ATOM 1321 N N . SER A 1 173 ? 8.511 -6.233 38.204 1.00 34.88 173 SER A N 1
ATOM 1322 C CA . SER A 1 173 ? 7.886 -6.258 39.529 1.00 34.88 173 SER A CA 1
ATOM 1323 C C . SER A 1 173 ? 8.924 -5.783 40.528 1.00 34.88 173 SER A C 1
ATOM 1325 O O . SER A 1 173 ? 10.048 -6.332 40.426 1.00 34.88 173 SER A O 1
#

pLDDT: mean 76.67, std 21.84, range [29.72, 97.06]

Secondary structure (DSSP, 8-state):
-HHHHHHHHHHHHHHHHHHHHHHHHHHHHHHHHHHHHHHHHHHHHHHHHHHHHHHTTT--SHHHHHHHHHHHHHHHHHHHHHTTSSS--SHHHHHHHHTT-TT-HHHHHHHHHHHHHHHHTS---HHHHHHHHHHHHHHHHHT-SS-TTTHHHH--SS--GGGGGGSTTSS--

Radius of gyration: 24.48 Å; chains: 1; bounding box: 56×38×90 Å